Protein AF-A0A229FWV3-F1 (afdb_monomer_lite)

Organism: NCBI:txid351345

Foldseek 3Di:
DVLCVQLVVLVVLQVVLVVLVVCCVVVVDPLSVVLVVLLVVVLVVPVLLVVLLCLLQVDPHVVCVLVVLVVVLCVCVVDVVNCVVVVDDNSNSVSSSSNSSNSSSVNNVVNSVVVPD

Sequence (117 aa):
MIFIKKILPNLLVLSSIVMMFIVSQTSNNQEIQDIFRLIDDLATNLILVIVAITLGLFVAQYLYVLVGLVAAMALVVMVPALNTALNLSVDYVLACGLVCLGFSAVSNIYANYRGIE

Structure (mmCIF, N/CA/C/O backbone):
data_AF-A0A229FWV3-F1
#
_entry.id   AF-A0A229FWV3-F1
#
loop_
_atom_site.group_PDB
_atom_site.id
_atom_site.type_symbol
_atom_site.label_atom_id
_atom_site.label_alt_id
_atom_site.label_comp_id
_atom_site.label_asym_id
_atom_site.label_entity_id
_atom_site.label_seq_id
_atom_site.pdbx_PDB_ins_code
_atom_site.Cartn_x
_atom_site.Cartn_y
_atom_site.Cartn_z
_atom_site.occupancy
_atom_site.B_iso_or_equiv
_atom_site.auth_seq_id
_atom_site.auth_comp_id
_atom_site.auth_asym_id
_atom_site.auth_atom_id
_atom_site.pdbx_PDB_model_num
ATOM 1 N N . MET A 1 1 ? -7.624 -1.545 27.647 1.00 43.69 1 MET A N 1
ATOM 2 C CA . MET A 1 1 ? -6.575 -2.417 27.057 1.00 43.69 1 MET A CA 1
ATOM 3 C C . MET A 1 1 ? -6.962 -3.031 25.698 1.00 43.69 1 MET A C 1
ATOM 5 O O . MET A 1 1 ? -6.078 -3.239 24.880 1.00 43.69 1 MET A O 1
ATOM 9 N N . ILE A 1 2 ? -8.254 -3.269 25.407 1.00 49.88 2 ILE A N 1
ATOM 10 C CA . ILE A 1 2 ? -8.735 -3.778 24.096 1.00 49.88 2 ILE A CA 1
ATOM 11 C C . ILE A 1 2 ? -8.601 -2.732 22.964 1.00 49.88 2 ILE A C 1
ATOM 13 O O . ILE A 1 2 ? -8.345 -3.088 21.819 1.00 49.88 2 ILE A O 1
ATOM 17 N N . PHE A 1 3 ? -8.687 -1.442 23.302 1.00 50.28 3 PHE A N 1
ATOM 18 C CA . PHE A 1 3 ? -8.688 -0.324 22.349 1.00 50.28 3 PHE A CA 1
ATOM 19 C C . PHE A 1 3 ? -7.373 -0.144 21.573 1.00 50.28 3 PHE A C 1
ATOM 21 O O . PHE A 1 3 ? -7.375 -0.015 20.351 1.00 50.28 3 PHE A O 1
ATOM 28 N N . ILE A 1 4 ? -6.238 -0.232 22.275 1.00 53.69 4 ILE A N 1
ATOM 29 C CA . ILE A 1 4 ? -4.905 -0.142 21.663 1.00 53.69 4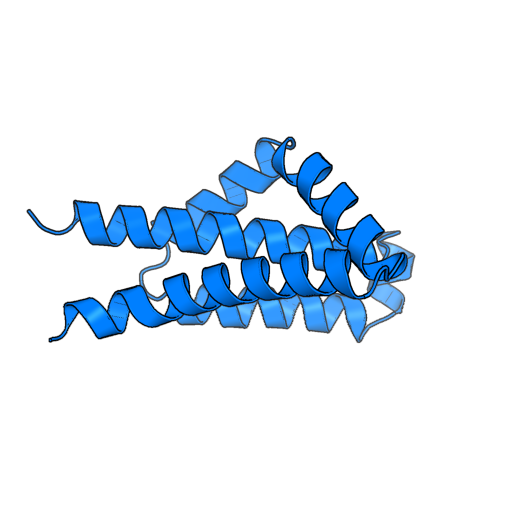 ILE A CA 1
ATOM 30 C C . ILE A 1 4 ? -4.716 -1.267 20.641 1.00 53.69 4 ILE A C 1
ATOM 32 O O . ILE A 1 4 ? -4.233 -1.003 19.549 1.00 53.69 4 ILE A O 1
ATOM 36 N N . LYS A 1 5 ? -5.172 -2.495 20.931 1.00 57.59 5 LYS A N 1
ATOM 37 C CA . LYS A 1 5 ? -5.003 -3.638 20.016 1.00 57.59 5 LYS A CA 1
ATOM 38 C C . LYS A 1 5 ? -5.725 -3.466 18.672 1.00 57.59 5 LYS A C 1
ATOM 40 O O . LYS A 1 5 ? -5.233 -3.991 17.681 1.00 57.59 5 LYS A O 1
ATOM 45 N N . LYS A 1 6 ? -6.855 -2.746 18.622 1.00 61.59 6 LYS A N 1
ATOM 46 C CA . LYS A 1 6 ? -7.596 -2.496 17.369 1.00 61.59 6 LYS A CA 1
ATOM 47 C C . LYS A 1 6 ? -6.974 -1.395 16.506 1.00 61.59 6 LYS A C 1
ATOM 49 O O . LYS A 1 6 ? -7.006 -1.505 15.288 1.00 61.59 6 LYS A O 1
ATOM 54 N N . ILE A 1 7 ? -6.402 -0.362 17.126 1.00 68.69 7 ILE A N 1
ATOM 55 C CA . ILE A 1 7 ? -5.829 0.800 16.422 1.00 68.69 7 ILE A CA 1
ATOM 56 C C . ILE A 1 7 ? -4.374 0.557 16.000 1.00 68.69 7 ILE A C 1
ATOM 58 O O . ILE A 1 7 ? -3.934 1.077 14.975 1.00 68.69 7 ILE A O 1
ATOM 62 N N . LEU A 1 8 ? -3.636 -0.261 16.759 1.00 71.12 8 LEU A N 1
ATOM 63 C CA . LEU A 1 8 ? -2.221 -0.551 16.527 1.00 71.12 8 LEU A CA 1
ATOM 64 C C . LEU A 1 8 ? -1.868 -0.948 15.079 1.00 71.12 8 LEU A C 1
ATOM 66 O O . LEU A 1 8 ? -0.905 -0.384 14.569 1.00 71.12 8 LEU A O 1
ATOM 70 N N . PRO A 1 9 ? -2.601 -1.845 14.382 1.00 72.62 9 PRO A N 1
ATOM 71 C CA . PRO A 1 9 ? -2.250 -2.211 13.008 1.00 72.62 9 PRO A CA 1
ATOM 72 C C . PRO A 1 9 ? -2.384 -1.041 12.024 1.00 72.62 9 PRO A C 1
ATOM 74 O O . PRO A 1 9 ? -1.520 -0.867 11.171 1.00 72.62 9 PRO A O 1
ATOM 77 N N . ASN A 1 10 ? -3.413 -0.200 12.166 1.00 81.44 10 ASN A N 1
ATOM 78 C CA . ASN A 1 10 ? -3.612 0.966 11.298 1.00 81.44 10 ASN A CA 1
ATOM 79 C C . ASN A 1 10 ? -2.503 2.000 11.520 1.00 81.44 10 ASN A C 1
ATOM 81 O O . ASN A 1 10 ? -1.936 2.533 10.569 1.00 81.44 10 ASN A O 1
ATOM 85 N N . LEU A 1 11 ? -2.177 2.255 12.791 1.00 80.31 11 LEU A N 1
ATOM 86 C CA . LEU A 1 11 ? -1.122 3.188 13.172 1.00 80.31 11 LEU A CA 1
ATOM 87 C C . LEU A 1 11 ? 0.249 2.699 12.695 1.00 80.31 11 LEU A C 1
ATOM 89 O O . LEU A 1 11 ? 1.055 3.498 12.228 1.00 80.31 11 LEU A O 1
ATOM 93 N N . LEU A 1 12 ? 0.495 1.389 12.764 1.00 83.81 12 LEU A N 1
ATOM 94 C CA . LEU A 1 12 ? 1.729 0.782 12.280 1.00 83.81 12 LEU A CA 1
ATOM 95 C C . LEU A 1 12 ? 1.866 0.964 10.765 1.00 83.81 12 LEU A C 1
ATOM 97 O O . LEU A 1 12 ? 2.919 1.411 10.315 1.00 83.81 12 LEU A O 1
ATOM 101 N N . VAL A 1 13 ? 0.794 0.731 9.998 1.00 84.44 13 VAL A N 1
ATOM 102 C CA . VAL A 1 13 ? 0.774 0.986 8.548 1.00 84.44 13 VAL A CA 1
ATOM 103 C C . VAL A 1 13 ? 1.077 2.454 8.250 1.00 84.44 13 VAL A C 1
ATOM 105 O O . VAL A 1 13 ? 2.017 2.722 7.506 1.00 84.44 13 VAL A O 1
ATOM 108 N N . LEU A 1 14 ? 0.385 3.408 8.885 1.00 85.19 14 LEU A N 1
ATOM 109 C CA . LEU A 1 14 ? 0.674 4.836 8.683 1.00 85.19 14 LEU A CA 1
ATOM 110 C C . LEU A 1 14 ? 2.126 5.181 9.015 1.00 85.19 14 LEU A C 1
ATOM 112 O O . LEU A 1 14 ? 2.809 5.825 8.223 1.00 85.19 14 LEU A O 1
ATOM 116 N N . SER A 1 15 ? 2.612 4.733 10.172 1.00 82.94 15 SER A N 1
ATOM 117 C CA . SER A 1 15 ? 3.976 5.026 10.611 1.00 82.94 15 SER A CA 1
ATOM 118 C C . SER A 1 15 ? 5.026 4.437 9.665 1.00 82.94 15 SER A C 1
ATOM 120 O O . SER A 1 15 ? 6.049 5.073 9.421 1.00 82.94 15 SER A O 1
ATOM 122 N N . SER A 1 16 ? 4.751 3.270 9.067 1.00 84.69 16 SER A N 1
ATOM 123 C CA . SER A 1 16 ? 5.628 2.657 8.069 1.00 84.69 16 SER A CA 1
ATOM 124 C C . SER A 1 16 ? 5.692 3.475 6.777 1.00 84.69 16 SER A C 1
ATOM 126 O O . SER A 1 16 ? 6.786 3.691 6.262 1.00 84.69 16 SER A O 1
ATOM 128 N N . ILE A 1 17 ? 4.558 4.010 6.307 1.00 84.19 17 ILE A N 1
ATOM 129 C CA . ILE A 1 17 ? 4.500 4.860 5.108 1.00 84.19 17 ILE A CA 1
ATOM 130 C C . ILE A 1 17 ? 5.296 6.149 5.347 1.00 84.19 17 ILE A C 1
ATOM 132 O O . ILE A 1 17 ? 6.112 6.540 4.514 1.00 84.19 17 ILE A O 1
ATOM 136 N N . VAL A 1 18 ? 5.125 6.770 6.519 1.00 85.31 18 VAL A N 1
ATOM 137 C CA . VAL A 1 18 ? 5.866 7.982 6.905 1.00 85.31 18 VAL A CA 1
ATOM 138 C C . VAL A 1 18 ? 7.368 7.712 6.997 1.00 85.31 18 VAL A C 1
ATOM 140 O O . VAL A 1 18 ? 8.165 8.492 6.481 1.00 85.31 18 VAL A O 1
ATOM 143 N N . MET A 1 19 ? 7.779 6.598 7.608 1.00 85.56 19 MET A N 1
ATOM 144 C CA . MET A 1 19 ? 9.197 6.232 7.663 1.00 85.56 19 MET A CA 1
ATOM 145 C C . MET A 1 19 ? 9.782 5.992 6.271 1.00 85.56 19 MET A C 1
ATOM 147 O O . MET A 1 19 ? 10.889 6.446 5.990 1.00 85.56 19 MET A O 1
ATOM 151 N N . MET A 1 20 ? 9.035 5.338 5.382 1.00 83.50 20 MET A N 1
ATOM 152 C CA . MET A 1 20 ? 9.464 5.101 4.004 1.00 83.50 20 MET A CA 1
ATOM 153 C C . MET A 1 20 ? 9.643 6.417 3.229 1.00 83.50 20 MET A C 1
ATOM 155 O O . MET A 1 20 ? 10.613 6.561 2.486 1.00 83.50 20 MET A O 1
ATOM 159 N N . PHE A 1 21 ? 8.782 7.409 3.474 1.00 83.50 21 PHE A N 1
ATOM 160 C CA . PHE A 1 21 ? 8.921 8.758 2.919 1.00 83.50 21 PHE A CA 1
ATOM 161 C C . PHE A 1 21 ? 10.183 9.473 3.420 1.00 83.50 21 PHE A C 1
ATOM 163 O O . PHE A 1 21 ? 10.965 10.003 2.630 1.00 83.50 21 PHE A O 1
ATOM 170 N N . ILE A 1 22 ? 10.437 9.441 4.731 1.00 84.81 22 ILE A N 1
ATOM 171 C CA . ILE A 1 22 ? 11.637 10.054 5.323 1.00 84.81 22 ILE A CA 1
ATOM 172 C C . ILE A 1 22 ? 12.911 9.392 4.774 1.00 84.81 22 ILE A C 1
ATOM 174 O O . ILE A 1 22 ? 13.881 10.077 4.439 1.00 84.81 22 ILE A O 1
ATOM 178 N N . VAL A 1 23 ? 12.915 8.065 4.636 1.00 84.50 23 VAL A N 1
ATOM 179 C CA . VAL A 1 23 ? 14.045 7.325 4.056 1.00 84.50 23 VAL A CA 1
ATOM 180 C C . VAL A 1 23 ? 14.251 7.702 2.589 1.00 84.50 23 VAL A C 1
ATOM 182 O O . VAL A 1 23 ? 15.386 7.936 2.183 1.00 84.50 23 VAL A O 1
ATOM 185 N N . SER A 1 24 ? 13.183 7.835 1.802 1.00 79.00 24 SER A N 1
ATOM 186 C CA . SER A 1 24 ? 13.259 8.277 0.401 1.00 79.00 24 SER A CA 1
ATOM 187 C C . SER A 1 24 ? 13.929 9.649 0.250 1.00 79.00 24 SER A C 1
ATOM 189 O O . SER A 1 24 ? 14.812 9.826 -0.594 1.00 79.00 24 SER A O 1
ATOM 191 N N . GLN A 1 25 ? 13.568 10.593 1.120 1.00 78.50 25 GLN A N 1
ATOM 192 C CA . GLN A 1 25 ? 14.123 11.948 1.124 1.00 78.50 25 GLN A CA 1
ATOM 193 C C . GLN A 1 25 ? 15.588 11.980 1.583 1.00 78.50 25 GLN A C 1
ATOM 195 O O . GLN A 1 25 ? 16.400 12.707 1.021 1.00 78.50 25 GLN A O 1
ATOM 200 N N . THR A 1 26 ? 15.952 11.182 2.590 1.00 85.06 26 THR A N 1
ATOM 201 C CA . THR A 1 26 ? 17.316 11.181 3.157 1.00 85.06 26 THR A CA 1
ATOM 202 C C . THR A 1 26 ? 18.320 10.364 2.341 1.00 85.06 26 THR A C 1
ATOM 204 O O . THR A 1 26 ? 19.497 10.710 2.308 1.00 85.06 26 THR A O 1
ATOM 207 N N . SER A 1 27 ? 17.873 9.306 1.658 1.00 83.06 27 SER A N 1
ATOM 208 C CA . SER A 1 27 ? 18.713 8.465 0.788 1.00 83.06 27 SER A CA 1
ATOM 209 C C . SER A 1 27 ? 18.873 9.007 -0.636 1.00 83.06 27 SER A C 1
ATOM 211 O O . SER A 1 27 ? 19.638 8.443 -1.414 1.00 83.06 27 SER A O 1
ATOM 213 N N . ASN A 1 28 ? 18.163 10.090 -0.978 1.00 78.38 28 ASN A N 1
ATOM 214 C CA . ASN A 1 28 ? 18.102 10.675 -2.319 1.00 78.38 28 ASN A CA 1
ATOM 215 C C . ASN A 1 28 ? 17.814 9.634 -3.423 1.00 78.38 28 ASN A C 1
ATOM 217 O O . ASN A 1 28 ? 18.367 9.700 -4.521 1.00 78.38 28 ASN A O 1
ATOM 221 N N . ASN A 1 29 ? 16.987 8.632 -3.101 1.00 82.81 29 ASN A N 1
ATOM 222 C CA . ASN A 1 29 ? 16.658 7.545 -4.013 1.00 82.81 29 ASN A CA 1
ATOM 223 C C . ASN A 1 29 ? 15.557 7.988 -4.986 1.00 82.81 29 ASN A C 1
ATOM 225 O O . ASN A 1 29 ? 14.397 8.136 -4.592 1.00 82.81 29 ASN A O 1
ATOM 229 N N . GLN A 1 30 ? 15.942 8.166 -6.251 1.00 82.62 30 GLN A N 1
ATOM 230 C CA . GLN A 1 30 ? 15.079 8.656 -7.325 1.00 82.62 30 GLN A CA 1
ATOM 231 C C . GLN A 1 30 ? 13.832 7.779 -7.531 1.00 82.62 30 GLN A C 1
ATOM 233 O O . GLN A 1 30 ? 12.733 8.308 -7.649 1.00 82.62 30 GLN A O 1
ATOM 238 N N . GLU A 1 31 ? 13.980 6.451 -7.489 1.00 81.56 31 GLU A N 1
ATOM 239 C CA . GLU A 1 31 ? 12.880 5.506 -7.739 1.00 81.56 31 GLU A CA 1
ATOM 240 C C . GLU A 1 31 ? 11.773 5.647 -6.687 1.00 81.56 31 GLU A C 1
ATOM 242 O O . GLU A 1 31 ? 10.590 5.747 -7.003 1.00 81.56 31 GLU A O 1
ATOM 247 N N . ILE A 1 32 ? 12.155 5.727 -5.410 1.00 82.00 32 ILE A N 1
ATOM 248 C CA . ILE A 1 32 ? 11.186 5.851 -4.315 1.00 82.00 32 ILE A CA 1
ATOM 249 C C . ILE A 1 32 ? 10.539 7.245 -4.326 1.00 82.00 32 ILE A C 1
ATOM 251 O O . ILE A 1 32 ? 9.351 7.372 -4.035 1.00 82.00 32 ILE A O 1
ATOM 255 N N . GLN A 1 33 ? 11.288 8.291 -4.690 1.00 85.25 33 GLN A N 1
ATOM 256 C CA . GLN A 1 33 ? 10.736 9.646 -4.810 1.00 85.25 33 GLN A CA 1
ATOM 257 C C . GLN A 1 33 ? 9.697 9.743 -5.932 1.00 85.25 33 GLN A C 1
ATOM 259 O O . GLN A 1 33 ? 8.664 10.388 -5.749 1.00 85.25 33 GLN A O 1
ATOM 264 N N . ASP A 1 34 ? 9.932 9.078 -7.063 1.00 87.50 34 ASP A N 1
ATOM 265 C CA . ASP A 1 34 ? 8.970 9.034 -8.163 1.00 87.50 34 ASP A CA 1
ATOM 266 C C . ASP A 1 34 ? 7.700 8.262 -7.767 1.00 87.50 34 ASP A C 1
ATOM 268 O O . ASP A 1 34 ? 6.595 8.714 -8.072 1.00 87.50 34 ASP A O 1
ATOM 272 N N . ILE A 1 35 ? 7.818 7.189 -6.970 1.00 87.31 35 ILE A N 1
ATOM 273 C CA . ILE A 1 35 ? 6.653 6.524 -6.356 1.00 87.31 35 ILE A CA 1
ATOM 274 C C . ILE A 1 35 ? 5.867 7.501 -5.468 1.00 87.31 35 ILE A C 1
ATOM 276 O O . ILE A 1 35 ? 4.642 7.547 -5.553 1.00 87.31 35 ILE A O 1
ATOM 280 N N . PHE A 1 36 ? 6.532 8.312 -4.638 1.00 85.94 36 PHE A N 1
ATOM 281 C CA . PHE A 1 36 ? 5.836 9.291 -3.792 1.00 85.94 36 PHE A CA 1
ATOM 282 C C . PHE A 1 36 ? 5.176 10.422 -4.585 1.00 85.94 36 PHE A C 1
ATOM 284 O O . PHE A 1 36 ? 4.079 10.846 -4.232 1.00 85.94 36 PHE A O 1
ATOM 291 N N . ARG A 1 37 ? 5.766 10.852 -5.702 1.00 89.25 37 ARG A N 1
ATOM 292 C CA . ARG A 1 37 ? 5.108 11.795 -6.621 1.00 89.25 37 ARG A CA 1
ATOM 293 C C . ARG A 1 37 ? 3.849 11.202 -7.243 1.00 89.25 37 ARG A C 1
ATOM 295 O O . ARG A 1 37 ? 2.839 11.892 -7.343 1.00 89.25 37 ARG A O 1
ATOM 302 N N . LEU A 1 38 ? 3.892 9.926 -7.627 1.00 90.62 38 LEU A N 1
ATOM 303 C CA . LEU A 1 38 ? 2.704 9.216 -8.101 1.00 90.62 38 LEU A CA 1
ATOM 304 C C . LEU A 1 38 ? 1.648 9.120 -6.998 1.00 90.62 38 LEU A C 1
ATOM 306 O O . LEU A 1 38 ? 0.475 9.335 -7.271 1.00 90.62 38 LEU A O 1
ATOM 310 N N . ILE A 1 39 ? 2.041 8.840 -5.753 1.00 89.62 39 ILE A N 1
ATOM 311 C CA . ILE A 1 39 ? 1.118 8.817 -4.607 1.00 89.62 39 ILE A CA 1
ATOM 312 C C . ILE A 1 39 ? 0.385 10.154 -4.461 1.00 89.62 39 ILE A C 1
ATOM 314 O O . ILE A 1 39 ? -0.830 10.135 -4.289 1.00 89.62 39 ILE A O 1
ATOM 318 N N . ASP A 1 40 ? 1.081 11.288 -4.562 1.00 88.19 40 ASP A N 1
ATOM 319 C CA . ASP A 1 40 ? 0.460 12.616 -4.459 1.00 88.19 40 ASP A CA 1
ATOM 320 C C . ASP A 1 40 ? -0.549 12.876 -5.592 1.00 88.19 40 ASP A C 1
ATOM 322 O O . ASP A 1 40 ? -1.660 13.367 -5.354 1.00 88.19 40 ASP A O 1
ATOM 326 N N . ASP A 1 41 ? -0.208 12.488 -6.822 1.00 90.12 41 ASP A N 1
ATOM 327 C CA . ASP A 1 41 ? -1.115 12.594 -7.969 1.00 90.12 41 ASP A CA 1
ATOM 328 C C . ASP A 1 41 ? -2.350 11.688 -7.790 1.00 90.12 41 ASP A C 1
ATOM 330 O O . ASP A 1 41 ? -3.501 12.114 -7.925 1.00 90.12 41 ASP A O 1
ATOM 334 N N . LEU A 1 42 ? -2.136 10.443 -7.357 1.00 90.31 42 LEU A N 1
ATOM 335 C CA . LEU A 1 42 ? -3.197 9.469 -7.099 1.00 90.31 42 LEU A CA 1
ATOM 336 C C . LEU A 1 42 ? -4.077 9.850 -5.903 1.00 90.31 42 LEU A C 1
ATOM 338 O O . LEU A 1 42 ? -5.275 9.573 -5.922 1.00 90.31 42 LEU A O 1
ATOM 342 N N . ALA A 1 43 ? -3.526 10.500 -4.878 1.00 87.62 43 ALA A N 1
ATOM 343 C CA . ALA A 1 43 ? -4.290 11.019 -3.746 1.00 87.62 43 ALA A CA 1
ATOM 344 C C . ALA A 1 43 ? -5.236 12.157 -4.160 1.00 87.62 43 ALA A C 1
ATOM 346 O O . ALA A 1 43 ? -6.232 12.414 -3.485 1.00 87.62 43 ALA A O 1
ATOM 347 N N . THR A 1 44 ? -4.969 12.805 -5.296 1.00 88.50 44 THR A N 1
ATOM 348 C CA . THR A 1 44 ? -5.867 13.797 -5.897 1.00 88.50 44 THR A CA 1
ATOM 349 C C . THR A 1 44 ? -6.993 13.130 -6.706 1.00 88.50 44 THR A C 1
ATOM 351 O O . THR A 1 44 ? -8.040 13.736 -6.951 1.00 88.50 44 THR A O 1
ATOM 354 N N . ASN A 1 45 ? -6.850 11.849 -7.069 1.00 90.50 45 ASN A N 1
ATOM 355 C CA . ASN A 1 45 ? -7.899 11.081 -7.733 1.00 90.50 45 ASN A CA 1
ATOM 356 C C . ASN A 1 45 ? -9.001 10.672 -6.741 1.00 90.50 45 ASN A C 1
ATOM 358 O O . ASN A 1 45 ? -8.912 9.661 -6.039 1.00 90.50 45 ASN A O 1
ATOM 362 N N . LEU A 1 46 ? -10.088 11.449 -6.736 1.00 87.69 46 LEU A N 1
ATOM 363 C CA . LEU A 1 46 ? -11.211 11.270 -5.815 1.00 87.69 46 LEU A CA 1
ATOM 364 C C . LEU A 1 46 ? -11.798 9.852 -5.831 1.00 87.69 46 LEU A C 1
ATOM 366 O O . LEU A 1 46 ? -12.200 9.349 -4.785 1.00 87.69 46 LEU A O 1
ATOM 370 N N . ILE A 1 47 ? -11.855 9.202 -6.997 1.00 89.19 47 ILE A N 1
ATOM 371 C CA . ILE A 1 47 ? -12.453 7.867 -7.131 1.00 89.19 47 ILE A CA 1
ATOM 372 C C . ILE A 1 47 ? -11.632 6.851 -6.335 1.00 89.19 47 ILE A C 1
ATOM 374 O O . ILE A 1 47 ? -12.193 6.088 -5.549 1.00 89.19 47 ILE A O 1
ATOM 378 N N . LEU A 1 48 ? -10.306 6.875 -6.495 1.00 87.94 48 LEU A N 1
ATOM 379 C CA . LEU A 1 48 ? -9.399 5.973 -5.788 1.00 87.94 48 LEU A CA 1
ATOM 380 C C . LEU A 1 48 ? -9.481 6.187 -4.271 1.00 87.94 48 LEU A C 1
ATOM 382 O O . LEU A 1 48 ? -9.597 5.227 -3.509 1.00 87.94 48 LEU A O 1
ATOM 386 N N . VAL A 1 49 ? -9.491 7.450 -3.840 1.00 90.19 49 VAL A N 1
ATOM 387 C CA . VAL A 1 49 ? -9.581 7.816 -2.422 1.00 90.19 49 VAL A CA 1
ATOM 388 C C . VAL A 1 49 ? -10.909 7.370 -1.809 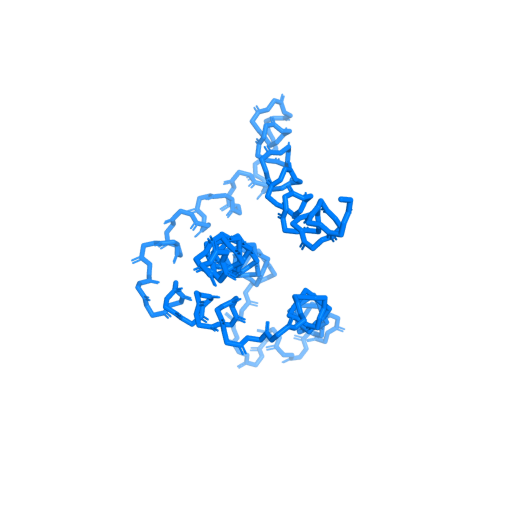1.00 90.19 49 VAL A C 1
ATOM 390 O O . VAL A 1 49 ? -10.915 6.796 -0.721 1.00 90.19 49 VAL A O 1
ATOM 393 N N . ILE A 1 50 ? -12.036 7.561 -2.501 1.00 90.00 50 ILE A N 1
A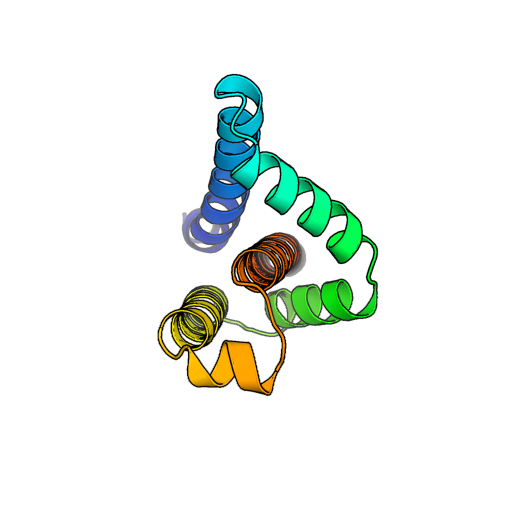TOM 394 C CA . ILE A 1 50 ? -13.349 7.106 -2.022 1.00 90.00 50 ILE A CA 1
ATOM 395 C C . ILE A 1 50 ? -13.355 5.586 -1.847 1.00 90.00 50 ILE A C 1
ATOM 397 O O . ILE A 1 50 ? -13.771 5.096 -0.797 1.00 90.00 50 ILE A O 1
ATOM 401 N N . VAL A 1 51 ? -12.850 4.834 -2.830 1.00 90.12 51 VAL A N 1
ATOM 402 C CA . VAL A 1 51 ? -12.758 3.369 -2.736 1.00 90.12 51 VAL A CA 1
ATOM 403 C C . VAL A 1 51 ? -11.907 2.964 -1.531 1.00 90.12 51 VAL A C 1
ATOM 405 O O . VAL A 1 51 ? -12.357 2.172 -0.702 1.00 90.12 51 VAL A O 1
ATOM 408 N N . ALA A 1 52 ? -10.730 3.563 -1.359 1.00 90.38 52 ALA A N 1
ATOM 409 C CA . ALA A 1 52 ? -9.854 3.292 -0.222 1.00 90.38 52 ALA A CA 1
ATOM 410 C C . ALA A 1 52 ? -10.530 3.558 1.135 1.00 90.38 52 ALA A C 1
ATOM 412 O O . ALA A 1 52 ? -10.462 2.732 2.047 1.00 90.38 52 ALA A O 1
ATOM 413 N N . ILE A 1 53 ? -11.230 4.687 1.256 1.00 88.50 53 ILE A N 1
ATOM 414 C CA . ILE A 1 53 ? -11.969 5.071 2.463 1.00 88.50 53 ILE A CA 1
ATOM 415 C C . ILE A 1 53 ? -13.107 4.082 2.744 1.00 88.50 53 ILE A C 1
ATOM 417 O O . ILE A 1 53 ? -13.282 3.651 3.883 1.00 88.50 53 ILE A O 1
ATOM 421 N N . THR A 1 54 ? -13.868 3.675 1.723 1.00 88.44 54 THR A N 1
ATOM 422 C CA . THR A 1 54 ? -14.951 2.693 1.905 1.00 88.44 54 THR A CA 1
ATOM 423 C C . THR A 1 54 ? -14.423 1.333 2.364 1.00 88.44 54 THR A C 1
ATOM 425 O O . THR A 1 54 ? -15.000 0.730 3.269 1.00 88.44 54 THR A O 1
ATOM 428 N N . LEU A 1 55 ? -13.285 0.879 1.833 1.00 85.94 55 LEU A N 1
ATOM 429 C CA . LEU A 1 55 ? -12.647 -0.360 2.283 1.00 85.94 55 LEU A CA 1
ATOM 430 C C . LEU A 1 55 ? -12.268 -0.304 3.770 1.00 85.94 55 LEU A C 1
ATOM 432 O O . LEU A 1 55 ? -12.467 -1.284 4.484 1.00 85.94 55 LEU A O 1
ATOM 436 N N . GLY A 1 56 ? -11.765 0.834 4.250 1.00 82.81 56 GLY A N 1
ATOM 437 C CA . GLY A 1 56 ? -11.397 1.006 5.657 1.00 82.81 56 GLY A CA 1
ATOM 438 C C . GLY A 1 56 ? -12.585 1.168 6.608 1.00 82.81 56 GLY A C 1
ATOM 439 O O . GLY A 1 56 ? -12.534 0.684 7.736 1.00 82.81 56 GLY A O 1
ATOM 440 N N . LEU A 1 57 ? -13.669 1.810 6.163 1.00 83.19 57 LEU A N 1
ATOM 441 C CA . LEU A 1 57 ? -14.866 2.054 6.981 1.00 83.19 57 LEU A CA 1
ATOM 442 C C . LEU A 1 57 ? -15.785 0.839 7.116 1.00 83.19 57 LEU A C 1
ATOM 444 O O . LEU A 1 57 ? -16.337 0.612 8.190 1.00 83.19 57 LEU A O 1
ATOM 448 N N . PHE A 1 58 ? -15.998 0.089 6.033 1.00 81.94 58 PHE A N 1
ATOM 449 C CA . PHE A 1 58 ? -17.030 -0.952 5.998 1.00 81.94 58 PHE A CA 1
ATOM 450 C C . PHE A 1 58 ? -16.520 -2.341 6.396 1.00 81.94 58 PHE A C 1
ATOM 452 O O . PHE A 1 58 ? -17.318 -3.213 6.743 1.00 81.94 58 PHE A O 1
ATOM 459 N N . VAL A 1 59 ? -15.205 -2.575 6.379 1.00 78.69 59 VAL A N 1
ATOM 460 C CA . VAL A 1 59 ? -14.642 -3.885 6.718 1.00 78.69 59 VAL A CA 1
ATOM 461 C C . VAL A 1 59 ? -14.335 -3.965 8.214 1.00 78.69 59 VAL A C 1
ATOM 463 O O . VAL A 1 59 ? -13.403 -3.344 8.716 1.00 78.69 59 VAL A O 1
ATOM 466 N N . ALA A 1 60 ? -15.088 -4.805 8.930 1.00 69.31 60 ALA A N 1
ATOM 467 C CA . ALA A 1 60 ? -15.001 -4.947 10.388 1.00 69.31 60 ALA A CA 1
ATOM 468 C C . ALA A 1 60 ? -13.619 -5.396 10.911 1.00 69.31 60 ALA A C 1
ATOM 470 O O . ALA A 1 60 ? -13.269 -5.127 12.062 1.00 69.31 60 ALA A O 1
ATOM 471 N N . GLN A 1 61 ? -12.836 -6.098 10.089 1.00 80.12 61 GLN A N 1
ATOM 472 C CA . GLN A 1 61 ? -11.479 -6.528 10.421 1.00 80.12 61 GLN A CA 1
ATOM 473 C C . GLN A 1 61 ? -10.480 -5.974 9.406 1.00 80.12 61 GLN A C 1
ATOM 475 O O . GLN A 1 61 ? -10.320 -6.508 8.310 1.00 80.12 61 GLN A O 1
ATOM 480 N N . TYR A 1 62 ? -9.742 -4.943 9.815 1.00 79.62 62 TYR A N 1
ATOM 481 C CA . TYR A 1 62 ? -8.717 -4.300 8.987 1.00 79.62 62 TYR A CA 1
ATOM 482 C C . TYR A 1 62 ? -7.670 -5.257 8.426 1.00 79.62 62 TYR A C 1
ATOM 484 O O . TYR A 1 62 ? -7.150 -5.052 7.335 1.00 79.62 62 TYR A O 1
ATOM 492 N N . LEU A 1 63 ? -7.359 -6.312 9.181 1.00 80.06 63 LEU A N 1
ATOM 493 C CA . LEU A 1 63 ? -6.340 -7.277 8.798 1.00 80.06 63 LEU A CA 1
ATOM 494 C C . LEU A 1 63 ? -6.664 -7.931 7.445 1.00 80.06 63 LEU A C 1
ATOM 496 O O . LEU A 1 63 ? -5.751 -8.166 6.662 1.00 80.06 63 LEU A O 1
ATOM 500 N N . TYR A 1 64 ? -7.946 -8.155 7.129 1.00 83.81 64 TYR A N 1
ATOM 501 C CA . TYR A 1 64 ? -8.350 -8.665 5.816 1.00 83.81 64 TYR A CA 1
ATOM 502 C C . TYR A 1 64 ? -8.141 -7.648 4.699 1.00 83.81 64 TYR A C 1
ATOM 504 O O . TYR A 1 64 ? -7.755 -8.039 3.603 1.00 83.81 64 TYR A O 1
ATOM 512 N N . VAL A 1 65 ? -8.354 -6.357 4.970 1.00 85.25 65 VAL A N 1
ATOM 513 C CA . VAL A 1 65 ? -8.087 -5.292 3.993 1.00 85.25 65 VAL A CA 1
ATOM 514 C C . VAL A 1 65 ? -6.594 -5.215 3.706 1.00 85.25 65 VAL A C 1
ATOM 516 O O . VAL A 1 65 ? -6.193 -5.204 2.548 1.00 85.25 65 VAL A O 1
ATOM 519 N N . LEU A 1 66 ? -5.770 -5.244 4.757 1.00 85.38 66 LEU A N 1
ATOM 520 C CA . LEU A 1 66 ? -4.317 -5.233 4.635 1.00 85.38 66 LEU A CA 1
ATOM 521 C C . LEU A 1 66 ? -3.815 -6.440 3.830 1.00 85.38 66 LEU A C 1
ATOM 523 O O . LEU A 1 66 ? -3.106 -6.267 2.844 1.00 85.38 66 LEU A O 1
ATOM 527 N N . VAL A 1 67 ? -4.210 -7.656 4.220 1.00 87.19 67 VAL A N 1
ATOM 528 C CA . VAL A 1 67 ? -3.778 -8.887 3.542 1.00 87.19 67 VAL A CA 1
ATOM 529 C C . VAL A 1 67 ? -4.310 -8.945 2.112 1.00 87.19 67 VAL A C 1
ATOM 531 O O . VAL A 1 67 ? -3.557 -9.284 1.206 1.00 87.19 67 VAL A O 1
ATOM 534 N N . GLY A 1 68 ? -5.576 -8.588 1.889 1.00 87.25 68 GLY A N 1
ATOM 535 C CA . GLY A 1 68 ? -6.192 -8.601 0.564 1.00 87.25 68 GLY A CA 1
ATOM 536 C C . GLY A 1 68 ? -5.531 -7.620 -0.398 1.00 87.25 68 GLY A C 1
ATOM 537 O O . GLY A 1 68 ? -5.243 -7.983 -1.536 1.00 87.25 68 GLY A O 1
ATOM 538 N N . LEU A 1 69 ? -5.225 -6.404 0.063 1.00 87.38 69 LEU A N 1
ATOM 539 C CA . LEU A 1 69 ? -4.576 -5.405 -0.778 1.00 87.38 69 LEU A CA 1
ATOM 540 C C . LEU A 1 69 ? -3.121 -5.781 -1.082 1.00 87.38 69 LEU A C 1
ATOM 542 O O . LEU A 1 69 ? -2.708 -5.727 -2.236 1.00 87.38 69 LEU A O 1
ATOM 546 N N . VAL A 1 70 ? -2.368 -6.243 -0.078 1.00 88.69 70 VAL A N 1
ATOM 547 C CA . VAL A 1 70 ? -0.992 -6.724 -0.280 1.00 88.69 70 VAL A CA 1
ATOM 548 C C . VAL A 1 70 ? -0.968 -7.935 -1.217 1.00 88.69 70 VAL A C 1
ATOM 550 O O . VAL A 1 70 ? -0.120 -8.001 -2.102 1.00 88.69 70 VAL A O 1
ATOM 553 N N . ALA A 1 71 ? -1.918 -8.865 -1.084 1.00 88.44 71 ALA A N 1
ATOM 554 C CA . ALA A 1 71 ? -2.039 -10.012 -1.979 1.00 88.44 71 ALA A CA 1
ATOM 555 C C . ALA A 1 71 ? -2.387 -9.593 -3.415 1.00 88.44 71 ALA A C 1
ATOM 557 O O . ALA A 1 71 ? -1.803 -10.122 -4.358 1.00 88.44 71 ALA A O 1
ATOM 558 N N . ALA A 1 72 ? -3.289 -8.624 -3.597 1.00 86.81 72 ALA A N 1
ATOM 559 C CA . ALA A 1 72 ? -3.629 -8.091 -4.915 1.00 86.81 72 ALA A CA 1
ATOM 560 C C . ALA A 1 72 ? -2.421 -7.417 -5.584 1.00 86.81 72 ALA A C 1
ATOM 562 O O . ALA A 1 72 ? -2.138 -7.680 -6.751 1.00 86.81 72 ALA A O 1
ATOM 563 N N . MET A 1 73 ? -1.661 -6.614 -4.834 1.00 87.75 73 MET A N 1
ATOM 564 C CA . MET A 1 73 ? -0.418 -6.012 -5.323 1.00 87.75 73 MET A CA 1
ATOM 565 C C . MET A 1 73 ? 0.609 -7.083 -5.697 1.00 87.75 73 MET A C 1
ATOM 567 O O . MET A 1 73 ? 1.183 -7.040 -6.783 1.00 87.75 73 MET A O 1
ATOM 571 N N . ALA A 1 74 ? 0.810 -8.075 -4.825 1.00 87.38 74 ALA A N 1
ATOM 572 C CA . ALA A 1 74 ? 1.737 -9.171 -5.070 1.00 87.38 74 ALA A CA 1
ATOM 573 C C . ALA A 1 74 ? 1.351 -9.978 -6.316 1.00 87.38 74 ALA A C 1
ATOM 575 O O . ALA A 1 74 ? 2.228 -10.313 -7.102 1.00 87.38 74 ALA A O 1
ATOM 576 N N . LEU A 1 75 ? 0.061 -10.243 -6.544 1.00 86.56 75 LEU A N 1
ATOM 577 C CA . LEU A 1 75 ? -0.419 -10.934 -7.745 1.00 86.56 75 LEU A CA 1
ATOM 578 C C . LEU A 1 75 ? -0.072 -10.172 -9.024 1.00 86.56 75 LEU A C 1
ATOM 580 O O . LEU A 1 75 ? 0.418 -10.773 -9.977 1.00 86.56 75 LEU A O 1
ATOM 584 N N . VAL A 1 76 ? -0.291 -8.858 -9.038 1.00 83.50 76 VAL A N 1
ATOM 585 C CA . VAL A 1 76 ? 0.008 -8.019 -10.205 1.00 83.50 76 VAL A CA 1
ATOM 586 C C . VAL A 1 76 ? 1.518 -7.967 -10.476 1.00 83.50 76 VAL A C 1
ATOM 588 O O . VAL A 1 76 ? 1.944 -8.085 -11.620 1.00 83.50 76 VAL A O 1
ATOM 591 N N . VAL A 1 77 ? 2.346 -7.889 -9.430 1.00 82.50 77 VAL A N 1
ATOM 592 C CA . VAL A 1 77 ? 3.813 -7.882 -9.567 1.00 82.50 77 VAL A CA 1
ATOM 593 C C . VAL A 1 77 ? 4.375 -9.258 -9.954 1.00 82.50 77 VAL A C 1
ATOM 595 O O . VAL A 1 77 ? 5.280 -9.340 -10.780 1.00 82.50 77 VAL A O 1
ATOM 598 N N . MET A 1 78 ? 3.849 -10.347 -9.384 1.00 84.62 78 MET A N 1
ATOM 599 C CA . MET A 1 78 ? 4.349 -11.712 -9.608 1.00 84.62 78 MET A CA 1
ATOM 600 C C . MET A 1 78 ? 3.874 -12.340 -10.917 1.00 84.62 78 MET A C 1
ATOM 602 O O . MET A 1 78 ? 4.448 -13.339 -11.348 1.00 84.62 78 MET A O 1
ATOM 606 N N . VAL A 1 79 ? 2.838 -11.788 -11.550 1.00 86.31 79 VAL A N 1
ATOM 607 C CA . VAL A 1 79 ? 2.307 -12.270 -12.827 1.00 86.31 79 VAL A CA 1
ATOM 608 C C . VAL A 1 79 ? 2.548 -11.195 -13.892 1.00 86.31 79 VAL A C 1
ATOM 610 O O . VAL A 1 79 ? 1.680 -10.360 -14.140 1.00 86.31 79 VAL A O 1
ATOM 613 N N . PRO A 1 80 ? 3.700 -11.215 -14.592 1.00 76.06 80 PRO A N 1
ATOM 614 C CA . PRO A 1 80 ? 4.061 -10.177 -15.560 1.00 76.06 80 PRO A CA 1
ATOM 615 C C . PRO A 1 80 ? 3.047 -10.017 -16.699 1.00 76.06 80 PRO A C 1
ATOM 617 O O . PRO A 1 80 ? 2.901 -8.929 -17.248 1.00 76.06 80 PRO A O 1
ATOM 620 N N . ALA A 1 81 ? 2.317 -11.088 -17.029 1.00 78.38 81 ALA A N 1
ATOM 621 C CA . ALA A 1 81 ? 1.250 -11.063 -18.025 1.00 78.38 81 ALA A CA 1
ATOM 622 C C . ALA A 1 81 ? 0.091 -10.117 -17.650 1.00 78.38 81 ALA A C 1
ATOM 624 O O . ALA A 1 81 ? -0.560 -9.583 -18.541 1.00 78.38 81 ALA A O 1
ATOM 625 N N . LEU A 1 82 ? -0.164 -9.883 -16.355 1.00 76.50 82 LEU A N 1
ATOM 626 C CA . LEU A 1 82 ? -1.161 -8.908 -15.897 1.00 76.50 82 LEU A CA 1
ATOM 627 C C . LEU A 1 82 ? -0.666 -7.473 -16.104 1.00 76.50 82 LEU A C 1
ATOM 629 O O . LEU A 1 82 ? -1.431 -6.636 -16.580 1.00 76.50 82 LEU A O 1
ATOM 633 N N . ASN A 1 83 ? 0.613 -7.204 -15.824 1.00 72.69 83 ASN A N 1
ATOM 634 C CA . ASN A 1 83 ? 1.215 -5.890 -16.065 1.00 72.69 83 ASN A CA 1
ATOM 635 C C . ASN A 1 83 ? 1.170 -5.511 -17.545 1.00 72.69 83 ASN A C 1
ATOM 637 O O . ASN A 1 83 ? 0.786 -4.394 -17.880 1.00 72.69 83 ASN A O 1
ATOM 641 N N . THR A 1 84 ? 1.508 -6.445 -18.439 1.00 74.50 84 THR A N 1
ATOM 642 C CA . THR A 1 84 ? 1.489 -6.183 -19.884 1.00 74.50 84 THR A CA 1
ATOM 643 C C . THR A 1 84 ? 0.073 -6.088 -20.444 1.00 74.50 84 THR A C 1
ATOM 645 O O . THR A 1 84 ? -0.181 -5.230 -21.285 1.00 74.50 84 THR A O 1
ATOM 648 N N . ALA A 1 85 ? -0.865 -6.914 -19.970 1.00 77.00 85 ALA A N 1
ATOM 649 C CA . ALA A 1 85 ? -2.254 -6.879 -20.430 1.00 77.00 85 ALA A CA 1
ATOM 650 C C . ALA A 1 85 ? -3.005 -5.614 -19.988 1.00 77.00 85 ALA A C 1
ATOM 652 O O . ALA A 1 85 ? -3.860 -5.123 -20.721 1.00 77.00 85 ALA A O 1
ATOM 653 N N . LEU A 1 86 ? -2.696 -5.092 -18.798 1.00 77.44 86 LEU A N 1
ATOM 654 C CA . LEU A 1 86 ? -3.348 -3.903 -18.247 1.00 77.44 86 LEU A CA 1
ATOM 655 C C . LEU A 1 86 ? -2.539 -2.618 -18.473 1.00 77.44 86 LEU A C 1
ATOM 657 O O . LEU A 1 86 ? -3.044 -1.530 -18.213 1.00 77.44 86 LEU A O 1
ATOM 661 N N . ASN A 1 87 ? -1.312 -2.734 -18.988 1.00 75.94 87 ASN A N 1
ATOM 662 C CA . ASN A 1 87 ? -0.373 -1.631 -19.185 1.00 75.94 87 ASN A CA 1
ATOM 663 C C . ASN A 1 87 ? -0.058 -0.875 -17.875 1.00 75.94 87 ASN A C 1
ATOM 665 O O . ASN A 1 87 ? 0.064 0.350 -17.859 1.00 75.94 87 ASN A O 1
ATOM 669 N N . LEU A 1 88 ? 0.041 -1.614 -16.760 1.00 80.12 88 LEU A N 1
ATOM 670 C CA . LEU A 1 88 ? 0.390 -1.069 -15.445 1.00 80.12 88 LEU A CA 1
ATOM 671 C C . LEU A 1 88 ? 1.895 -1.207 -15.185 1.00 80.12 88 LEU A C 1
ATOM 673 O O . LEU A 1 88 ? 2.463 -2.293 -15.310 1.00 80.12 88 LEU A O 1
ATOM 677 N N . SER A 1 89 ? 2.523 -0.110 -14.753 1.00 85.81 89 SER A N 1
ATOM 678 C CA . SER A 1 89 ? 3.872 -0.143 -14.177 1.00 85.81 89 SER A CA 1
ATOM 679 C C . SER A 1 89 ? 3.830 -0.655 -12.735 1.00 85.81 89 SER A C 1
ATOM 681 O O . SER A 1 89 ? 2.878 -0.386 -11.999 1.00 85.81 89 SER A O 1
ATOM 683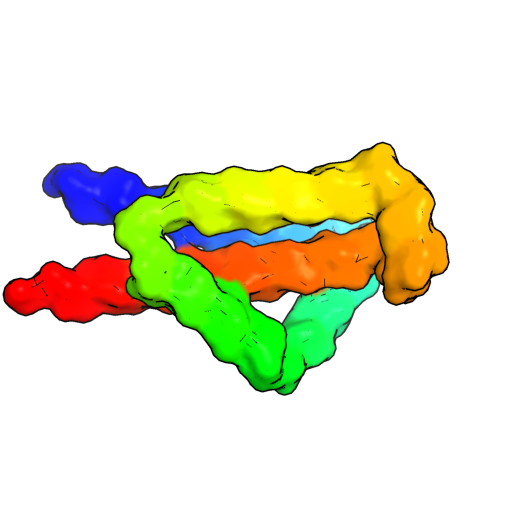 N N . VAL A 1 90 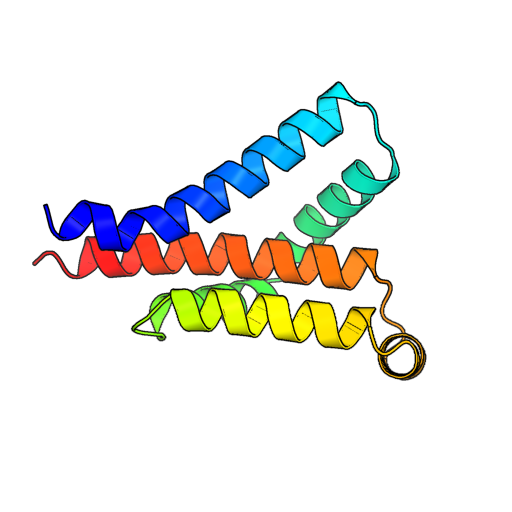? 4.895 -1.337 -12.306 1.00 84.38 90 VAL A N 1
ATOM 684 C CA . VAL A 1 90 ? 5.064 -1.792 -10.917 1.00 84.38 90 VAL A CA 1
ATOM 685 C C . VAL A 1 90 ? 5.004 -0.608 -9.948 1.00 84.38 90 VAL A C 1
ATOM 687 O O . VAL A 1 90 ? 4.298 -0.683 -8.945 1.00 84.38 90 VAL A O 1
ATOM 690 N N . ASP A 1 91 ? 5.638 0.515 -10.289 1.00 86.62 91 ASP A N 1
ATOM 691 C CA . ASP A 1 91 ? 5.645 1.729 -9.461 1.00 86.62 91 ASP A CA 1
ATOM 692 C C . ASP A 1 91 ? 4.236 2.298 -9.271 1.00 86.62 91 ASP A C 1
ATOM 694 O O . ASP A 1 91 ? 3.863 2.729 -8.180 1.00 86.62 91 ASP A O 1
ATOM 698 N N . TYR A 1 92 ? 3.412 2.222 -10.319 1.00 86.94 92 TYR A N 1
ATOM 699 C CA . TYR A 1 92 ? 2.021 2.663 -10.282 1.00 86.94 92 TYR A CA 1
ATOM 700 C C . TYR A 1 92 ? 1.156 1.759 -9.393 1.00 86.94 92 TYR A C 1
ATOM 702 O O . TYR A 1 92 ? 0.322 2.248 -8.629 1.00 86.94 92 TYR A O 1
ATOM 710 N N . VAL A 1 93 ? 1.370 0.440 -9.447 1.00 88.69 93 VAL A N 1
ATOM 711 C CA . VAL A 1 93 ? 0.683 -0.536 -8.582 1.00 88.69 93 VAL A CA 1
ATOM 712 C C . VAL A 1 93 ? 1.070 -0.323 -7.120 1.00 88.69 93 VAL A C 1
ATOM 714 O O . VAL A 1 93 ? 0.205 -0.349 -6.241 1.00 88.69 93 VAL A O 1
ATOM 717 N N . LEU A 1 94 ? 2.355 -0.077 -6.856 1.00 87.81 94 LEU A N 1
ATOM 718 C CA . LEU A 1 94 ? 2.866 0.241 -5.524 1.00 87.81 94 LEU A CA 1
ATOM 719 C C . LEU A 1 94 ? 2.265 1.544 -4.988 1.00 87.81 94 LEU A C 1
ATOM 721 O O . LEU A 1 94 ? 1.763 1.555 -3.863 1.00 87.81 94 LEU A O 1
ATOM 725 N N . ALA A 1 95 ? 2.237 2.603 -5.801 1.00 89.50 95 ALA A N 1
ATOM 726 C CA . ALA A 1 95 ? 1.627 3.881 -5.446 1.00 89.50 95 ALA A CA 1
ATOM 727 C C . ALA A 1 95 ? 0.124 3.737 -5.146 1.00 89.50 95 ALA A C 1
ATOM 729 O O . ALA A 1 95 ? -0.332 4.157 -4.083 1.00 89.50 95 ALA A O 1
ATOM 730 N N . CYS A 1 96 ? -0.634 3.063 -6.022 1.00 90.06 96 CYS A N 1
ATOM 731 C CA . CYS A 1 96 ? -2.048 2.734 -5.795 1.00 90.06 96 CYS A CA 1
ATOM 732 C C . CYS A 1 96 ? -2.255 2.001 -4.465 1.00 90.06 96 CYS A C 1
ATOM 734 O O . CYS A 1 96 ? -3.147 2.338 -3.686 1.00 90.06 96 CYS A O 1
ATOM 736 N N . GLY A 1 97 ? -1.423 0.992 -4.204 1.00 90.12 97 GLY A N 1
ATOM 737 C CA . GLY A 1 97 ? -1.470 0.207 -2.981 1.00 90.12 97 GLY A CA 1
ATOM 738 C C . GLY A 1 97 ? -1.238 1.047 -1.729 1.00 90.12 97 GLY A C 1
ATOM 739 O O . GLY A 1 97 ? -2.019 0.979 -0.783 1.00 90.12 97 GLY A O 1
ATOM 740 N N . LEU A 1 98 ? -0.200 1.884 -1.740 1.00 89.69 98 LEU A N 1
ATOM 741 C CA . LEU 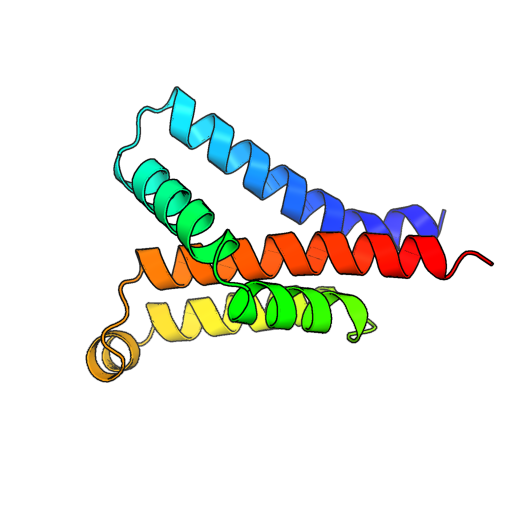A 1 98 ? 0.149 2.768 -0.627 1.00 89.69 98 LEU A CA 1
ATOM 742 C C . LEU A 1 98 ? -0.950 3.798 -0.340 1.00 89.69 98 LEU A C 1
ATOM 744 O O . LEU A 1 98 ? -1.321 3.972 0.822 1.00 89.69 98 LEU A O 1
ATOM 748 N N . VAL A 1 99 ? -1.525 4.413 -1.378 1.00 91.69 99 VAL A N 1
ATOM 749 C CA . VAL A 1 99 ? -2.680 5.321 -1.254 1.00 91.69 99 VAL A CA 1
ATOM 750 C C . VAL A 1 99 ? -3.859 4.588 -0.615 1.00 91.69 99 VAL A C 1
ATOM 752 O O . VAL A 1 99 ? -4.410 5.041 0.392 1.00 91.69 99 VAL A O 1
ATOM 755 N N . CYS A 1 100 ? -4.209 3.412 -1.140 1.00 91.06 100 CYS A N 1
ATOM 756 C CA . CYS A 1 100 ? -5.314 2.613 -0.626 1.00 91.06 100 CYS A CA 1
ATOM 757 C C . CYS A 1 100 ? -5.115 2.196 0.838 1.00 91.06 100 CYS A C 1
ATOM 759 O O . CYS A 1 100 ? -6.045 2.328 1.634 1.00 91.06 100 CYS A O 1
ATOM 761 N N . LEU A 1 101 ? -3.915 1.750 1.224 1.00 90.19 101 LEU A N 1
ATOM 762 C CA . LEU A 1 101 ? -3.591 1.418 2.616 1.00 90.19 101 LEU A CA 1
ATOM 763 C C . LEU A 1 101 ? -3.640 2.643 3.526 1.00 90.19 101 LEU A C 1
ATOM 765 O O . LEU A 1 101 ? -4.185 2.554 4.624 1.00 90.19 101 LEU A O 1
ATOM 769 N N . GLY A 1 102 ? -3.099 3.777 3.082 1.00 89.50 102 GLY A N 1
ATOM 770 C CA . GLY A 1 102 ? -3.078 5.013 3.859 1.00 89.50 102 GLY A CA 1
ATOM 771 C C . GLY A 1 102 ? -4.488 5.500 4.191 1.00 89.50 102 GLY A C 1
ATOM 772 O O . GLY A 1 102 ? -4.847 5.626 5.364 1.00 89.50 102 GLY A O 1
ATOM 773 N N . PHE A 1 103 ? -5.324 5.709 3.173 1.00 90.88 103 PHE A N 1
ATOM 774 C CA . PHE A 1 103 ? -6.691 6.207 3.364 1.00 90.88 103 PHE A CA 1
ATOM 775 C C . PHE A 1 103 ? -7.613 5.183 4.047 1.00 90.88 103 PHE A C 1
ATOM 777 O O . PHE A 1 103 ? -8.457 5.557 4.869 1.00 90.88 103 PHE A O 1
ATOM 784 N N . SER A 1 104 ? -7.428 3.887 3.781 1.00 89.88 104 SER A N 1
ATOM 785 C CA . SER A 1 104 ? -8.148 2.816 4.482 1.00 89.88 104 SER A CA 1
ATOM 786 C C . SER A 1 104 ? -7.794 2.771 5.974 1.00 89.88 104 SER A C 1
ATOM 788 O O . SER A 1 104 ? -8.676 2.706 6.831 1.00 89.88 104 SER A O 1
ATOM 790 N N . ALA A 1 105 ? -6.513 2.897 6.325 1.00 86.62 105 ALA A N 1
ATOM 791 C CA . ALA A 1 105 ? -6.085 2.946 7.719 1.00 86.62 105 ALA A CA 1
ATOM 792 C C . ALA A 1 105 ? -6.652 4.170 8.458 1.00 86.62 105 ALA A C 1
ATOM 794 O O . ALA A 1 105 ? -7.160 4.022 9.572 1.00 86.62 105 ALA A O 1
ATOM 795 N N . VAL A 1 106 ? -6.612 5.362 7.847 1.00 87.75 106 VAL A N 1
ATOM 796 C CA . VAL A 1 106 ? -7.163 6.597 8.439 1.00 87.75 106 VAL A CA 1
ATOM 797 C C . VAL A 1 106 ? -8.667 6.469 8.681 1.00 87.75 106 VAL A C 1
ATOM 799 O O . VAL A 1 106 ? -9.145 6.729 9.786 1.00 87.75 106 VAL A O 1
ATOM 802 N N . SER A 1 107 ? -9.417 6.034 7.668 1.00 87.06 107 SER A N 1
ATOM 803 C CA . SER A 1 107 ? -10.874 5.886 7.759 1.00 87.06 107 SER A CA 1
ATOM 804 C C . SER A 1 107 ? -11.292 4.837 8.791 1.00 87.06 107 SER A C 1
ATOM 806 O O . SER A 1 107 ? -12.236 5.061 9.548 1.00 87.06 107 SER A O 1
ATOM 808 N N . ASN A 1 108 ? -10.543 3.743 8.916 1.00 86.31 108 ASN A N 1
ATOM 809 C CA . ASN A 1 108 ? -10.782 2.742 9.946 1.00 86.31 108 ASN A CA 1
ATOM 810 C C . ASN A 1 108 ? -10.455 3.251 11.365 1.00 86.31 108 ASN A C 1
ATOM 812 O O . ASN A 1 108 ? -11.173 2.953 12.322 1.00 86.31 108 ASN A O 1
ATOM 816 N N . ILE A 1 109 ? -9.390 4.046 11.543 1.00 84.12 109 ILE A N 1
ATOM 817 C CA . ILE A 1 109 ? -9.131 4.720 12.831 1.00 84.12 109 ILE A CA 1
ATOM 818 C C . ILE A 1 109 ? -10.317 5.619 13.186 1.00 84.12 109 ILE A C 1
ATOM 820 O O . ILE A 1 109 ? -10.809 5.550 14.311 1.00 84.12 109 ILE A O 1
ATOM 824 N N . TYR A 1 110 ? -10.809 6.402 12.225 1.00 82.44 110 TYR A N 1
ATOM 825 C CA . TYR A 1 110 ? -11.959 7.283 12.416 1.00 82.44 110 TYR A CA 1
ATOM 826 C C . TYR A 1 110 ? -13.236 6.510 12.783 1.00 82.44 110 TYR A C 1
ATOM 828 O O . TYR A 1 110 ? -13.925 6.874 13.734 1.00 82.44 110 TYR A O 1
ATOM 836 N N . ALA A 1 111 ? -13.521 5.400 12.096 1.00 78.69 111 ALA A N 1
ATOM 837 C CA . ALA A 1 111 ? -14.660 4.531 12.390 1.00 78.69 111 ALA A CA 1
ATOM 838 C C . ALA A 1 111 ? -14.601 3.963 13.817 1.00 78.69 111 ALA A C 1
ATOM 840 O O . ALA A 1 111 ? -15.586 4.014 14.555 1.00 78.69 111 ALA A O 1
ATOM 841 N N . ASN A 1 112 ? -13.426 3.480 14.235 1.00 77.06 112 ASN A N 1
ATOM 842 C CA . ASN A 1 112 ? -13.221 2.976 15.592 1.00 77.06 112 ASN A CA 1
ATOM 843 C C . ASN A 1 112 ? -13.294 4.083 16.650 1.00 77.06 112 ASN A C 1
ATOM 845 O O . ASN A 1 112 ? -13.715 3.795 17.763 1.00 77.06 112 ASN A O 1
ATOM 849 N N . TYR A 1 113 ? -12.903 5.318 16.321 1.00 74.88 113 TYR A N 1
ATOM 850 C CA . TYR A 1 113 ? -13.067 6.481 17.200 1.00 74.88 113 TYR A CA 1
ATOM 851 C C . TYR A 1 113 ? -14.533 6.894 17.364 1.00 74.88 113 TYR A C 1
ATOM 853 O O . TYR A 1 113 ? -14.930 7.318 18.444 1.00 74.88 113 TYR A O 1
ATOM 861 N N . ARG A 1 114 ? -15.341 6.770 16.305 1.00 70.31 114 ARG A N 1
ATOM 862 C CA . ARG A 1 114 ? -16.760 7.150 16.314 1.00 70.31 114 ARG A CA 1
ATOM 863 C C . ARG A 1 114 ? -17.659 6.111 16.989 1.00 70.31 114 ARG A C 1
ATOM 865 O O . ARG A 1 114 ? -18.682 6.475 17.543 1.00 70.31 114 ARG A O 1
ATOM 872 N N . GLY A 1 115 ? -17.279 4.833 16.975 1.00 62.78 115 GLY A N 1
ATOM 873 C CA . GLY A 1 115 ? -17.991 3.757 17.680 1.00 62.78 115 GLY A CA 1
ATOM 874 C C . GLY A 1 115 ? -17.759 3.705 19.199 1.00 62.78 115 GLY A C 1
ATOM 875 O O . GLY A 1 115 ? -17.997 2.659 19.795 1.00 62.78 115 GLY A O 1
ATOM 876 N N . ILE A 1 116 ? -17.234 4.777 19.804 1.00 51.66 116 ILE A N 1
ATOM 877 C CA . ILE A 1 116 ? -16.997 4.932 21.255 1.00 51.66 116 ILE A CA 1
ATOM 878 C C . ILE A 1 116 ? -18.080 5.826 21.883 1.00 51.66 116 ILE A C 1
ATOM 880 O O . ILE A 1 116 ? -17.796 6.617 22.781 1.00 51.66 116 ILE A O 1
ATOM 884 N N . GLU A 1 117 ? -19.311 5.716 21.390 1.00 40.56 117 GLU A N 1
ATOM 885 C CA . GLU A 1 117 ? -20.513 6.176 22.094 1.00 40.56 117 GLU A CA 1
ATOM 886 C C . GLU A 1 117 ? -21.226 4.973 22.714 1.00 40.56 117 GLU A C 1
ATOM 888 O O . GLU A 1 117 ? -21.459 3.981 21.981 1.00 40.56 117 GLU A O 1
#

Radius of gyration: 15.13 Å; chains: 1; bounding box: 39×26×48 Å

pLDDT: mean 81.81, std 10.08, range [40.56, 91.69]

Secondary structure (DSSP, 8-state):
-HHHHHHHHHHHHHHHHHHHHHHHHHTT-HHHHHHHHHHHHHHH-HHHHHHHHHHHHH-S-HHHHHHHHHHHHHHHHH-HHHHHHHT--HHHHHHHHHHHHHHHHHHHHHHHHHT--